Protein AF-A0A2J7R641-F1 (afdb_monomer_lite)

Foldseek 3Di:
DVVVVVLVVCCVPPVPVSVVPDPPPPPDPPPPDDCCDPVVVPDDDDPPDDDDDDDDDDDDD

Secondary structure (DSSP, 8-state):
-HHHHHHHHHHHHSHHHHHHH----------------TTTT-----TTSPPP-PPPPPPP-

Organism: NCBI:txid105785

Sequence (61 aa):
MDVARELSQLCQDEKVEFFDRLSMVDECWVYHYDPETKEMSKKWKHADSLPPKKAKSQPSS

Radius of gyration: 25.52 Å; chains: 1; bounding box: 46×23×61 Å

InterPro domains:
  IPR036397 Ribonuclease H superfamily [G3DSA:3.30.420.10] (1-61)

pLDDT: mean 75.25, std 7.7, range [59.44, 88.31]

Structure (mmCIF, N/CA/C/O backbone):
data_AF-A0A2J7R641-F1
#
_entry.id   AF-A0A2J7R641-F1
#
loop_
_atom_site.group_PDB
_atom_site.id
_atom_site.type_symbol
_atom_site.label_atom_id
_atom_site.label_alt_id
_atom_site.label_comp_id
_atom_site.label_asym_id
_atom_site.label_entity_id
_atom_site.label_seq_id
_atom_site.pdbx_PDB_ins_code
_atom_site.Cartn_x
_atom_site.Cartn_y
_atom_site.Cartn_z
_atom_site.occupancy
_atom_site.B_iso_or_equiv
_atom_site.auth_seq_id
_atom_site.auth_comp_id
_atom_site.auth_asym_id
_atom_site.auth_atom_id
_atom_site.pdbx_PDB_model_num
ATOM 1 N N . MET A 1 1 ? -20.094 14.010 6.021 1.00 64.94 1 MET A N 1
ATOM 2 C CA . MET A 1 1 ? -19.135 13.837 7.143 1.00 64.94 1 MET A CA 1
ATOM 3 C C . MET A 1 1 ? -19.667 12.836 8.176 1.00 64.94 1 MET A C 1
ATOM 5 O O . MET A 1 1 ? -19.194 12.788 9.306 1.00 64.94 1 MET A O 1
ATOM 9 N N . ASP A 1 2 ? -20.626 12.006 7.776 1.00 80.75 2 ASP A N 1
ATOM 10 C CA . ASP A 1 2 ? -21.555 11.361 8.703 1.00 80.75 2 ASP A CA 1
ATOM 11 C C . ASP A 1 2 ? -21.118 9.928 9.012 1.00 80.75 2 ASP A C 1
ATOM 13 O O . ASP A 1 2 ? -21.074 9.543 10.174 1.00 80.75 2 ASP A O 1
ATOM 17 N N . VAL A 1 3 ? -20.573 9.232 8.011 1.00 84.88 3 VAL A N 1
ATOM 18 C CA . VAL A 1 3 ? -19.997 7.883 8.151 1.00 84.88 3 VAL A CA 1
ATOM 19 C C . VAL A 1 3 ? -18.875 7.839 9.194 1.00 84.88 3 VAL A C 1
ATOM 21 O O . VAL A 1 3 ? -18.815 6.940 10.023 1.00 84.88 3 VAL A O 1
ATOM 24 N N . ALA A 1 4 ? -17.996 8.846 9.207 1.00 83.56 4 ALA A N 1
ATOM 25 C CA . ALA A 1 4 ? -16.912 8.917 10.189 1.00 83.56 4 ALA A CA 1
ATOM 26 C C . ALA A 1 4 ? -17.434 9.108 11.625 1.00 83.56 4 ALA A C 1
ATOM 28 O O . ALA A 1 4 ? -16.816 8.637 12.579 1.00 83.56 4 ALA A O 1
ATOM 29 N N . ARG A 1 5 ? -18.575 9.793 11.788 1.00 88.31 5 ARG A N 1
ATOM 30 C CA . ARG A 1 5 ? -19.211 10.004 13.092 1.00 88.31 5 ARG A CA 1
ATOM 31 C C . ARG A 1 5 ? -19.901 8.731 13.577 1.00 88.31 5 ARG A C 1
ATOM 33 O O . ARG A 1 5 ? -19.734 8.380 14.739 1.00 88.31 5 ARG A O 1
ATOM 40 N N . GLU A 1 6 ? -20.602 8.036 12.689 1.00 87.75 6 GLU A N 1
ATOM 41 C CA . GLU A 1 6 ? -21.287 6.770 12.983 1.00 87.75 6 GLU A CA 1
ATOM 42 C C . GLU A 1 6 ? -20.295 5.659 13.351 1.00 87.75 6 GLU A C 1
ATOM 44 O O . GLU A 1 6 ? -20.468 4.987 14.364 1.00 87.75 6 GLU A O 1
ATOM 49 N N . LEU A 1 7 ? -19.195 5.526 12.601 1.00 83.44 7 LEU A N 1
ATOM 50 C CA . LEU A 1 7 ? -18.132 4.563 12.913 1.00 83.44 7 LEU A CA 1
ATOM 51 C C . LEU A 1 7 ? -17.462 4.852 14.262 1.00 83.44 7 LEU A C 1
ATOM 53 O O . LEU A 1 7 ? -17.115 3.929 14.996 1.00 83.44 7 LEU A O 1
ATOM 57 N N . SER A 1 8 ? -17.295 6.132 14.604 1.00 85.00 8 SER A N 1
ATOM 58 C CA . SER A 1 8 ? -16.736 6.540 15.896 1.00 85.00 8 SER A CA 1
ATOM 59 C C . SER A 1 8 ? -17.663 6.176 17.059 1.00 85.00 8 SER A C 1
ATOM 61 O O . SER A 1 8 ? -17.195 5.660 18.071 1.00 85.00 8 SER A O 1
ATOM 63 N N . GLN A 1 9 ? -18.975 6.384 16.903 1.00 88.31 9 GLN A N 1
ATOM 64 C CA . GLN A 1 9 ? -19.978 6.004 17.905 1.00 88.31 9 GLN A CA 1
ATOM 65 C C . GLN A 1 9 ? -20.024 4.486 18.102 1.00 88.31 9 GLN A C 1
ATOM 67 O O . GLN A 1 9 ? -19.907 4.012 19.227 1.00 88.31 9 GLN A O 1
ATOM 72 N N . LEU A 1 10 ? -20.058 3.716 17.012 1.00 85.56 10 LEU A N 1
ATOM 73 C CA . LEU A 1 10 ? -20.056 2.253 17.066 1.00 85.56 10 LEU A CA 1
ATOM 74 C C . LEU A 1 10 ? -18.791 1.692 17.739 1.00 85.56 10 LEU A C 1
ATOM 76 O O . LEU A 1 10 ? -18.852 0.738 18.509 1.00 85.56 10 L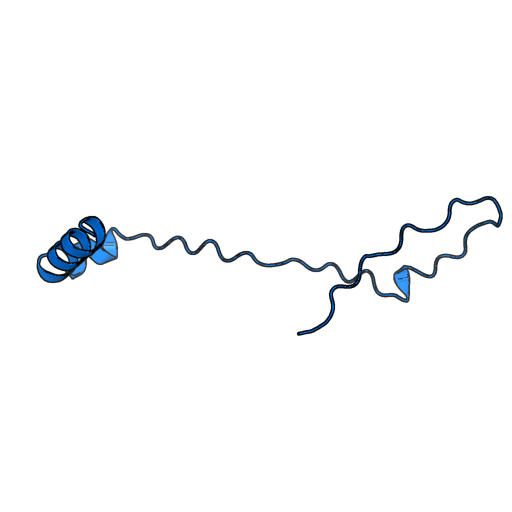EU A O 1
ATOM 80 N N . CYS A 1 11 ? -17.641 2.323 17.495 1.00 84.19 11 CYS A N 1
ATOM 81 C CA . CYS A 1 11 ? -16.379 1.984 18.148 1.00 84.19 11 CYS A CA 1
ATOM 82 C C . CYS A 1 11 ? -16.378 2.324 19.650 1.00 84.19 11 CYS A C 1
ATOM 84 O O . CYS A 1 11 ? -15.716 1.642 20.430 1.00 84.19 11 CYS A O 1
ATOM 86 N N . GLN A 1 12 ? -17.099 3.365 20.077 1.00 85.19 12 GLN A N 1
ATOM 87 C CA . GLN A 1 12 ? -17.236 3.722 21.492 1.00 85.19 12 GLN A CA 1
ATOM 88 C C . GLN A 1 12 ? -18.188 2.779 22.240 1.00 85.19 12 GLN A C 1
ATOM 90 O O . GLN A 1 12 ? -17.863 2.386 23.361 1.00 85.19 12 GLN A O 1
ATOM 95 N N . ASP A 1 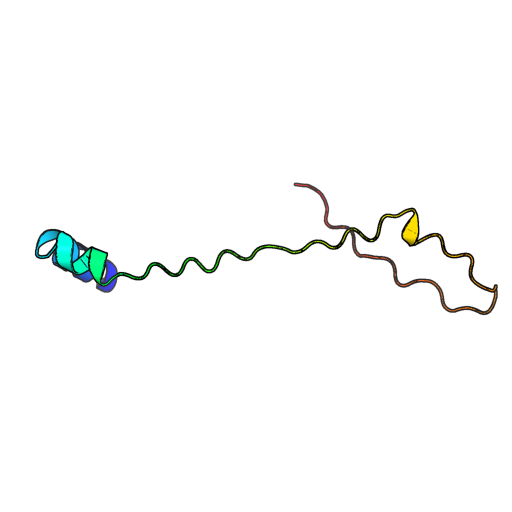13 ? -19.299 2.391 21.614 1.00 86.69 13 ASP A N 1
ATOM 96 C CA . ASP A 1 13 ? -20.348 1.571 22.231 1.00 86.69 13 ASP A CA 1
ATOM 97 C C . ASP A 1 13 ? -20.015 0.066 22.224 1.00 86.69 13 ASP A C 1
ATOM 99 O O . ASP A 1 13 ? -20.270 -0.632 23.205 1.00 86.69 13 ASP A O 1
ATOM 103 N N . GLU A 1 14 ? -19.382 -0.442 21.161 1.00 82.00 14 GLU A N 1
ATOM 104 C CA . GLU A 1 14 ? -19.100 -1.872 20.964 1.00 82.00 14 GLU A CA 1
ATOM 105 C C . GLU A 1 14 ? -17.619 -2.133 20.639 1.00 82.00 14 GLU A C 1
ATOM 107 O O . GLU A 1 14 ? -17.293 -2.810 19.665 1.00 82.00 14 GLU A O 1
ATOM 112 N N . LYS A 1 15 ? -16.695 -1.612 21.464 1.00 73.25 15 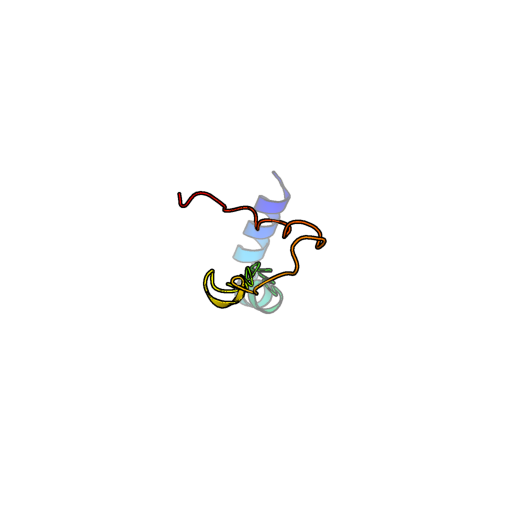LYS A N 1
ATOM 113 C CA . LYS A 1 15 ? -15.238 -1.695 21.221 1.00 73.25 15 LYS A CA 1
ATOM 114 C C . LYS A 1 15 ? -14.757 -3.060 20.720 1.00 73.25 15 LYS A C 1
ATOM 116 O O . LYS A 1 15 ? -14.109 -3.121 19.687 1.00 73.25 15 LYS A O 1
ATOM 121 N N . VAL A 1 16 ? -15.024 -4.138 21.455 1.00 76.25 16 VAL A N 1
ATOM 122 C CA . VAL A 1 16 ? -14.435 -5.461 21.166 1.00 76.25 16 VAL A CA 1
ATOM 123 C C . VAL A 1 16 ? -15.05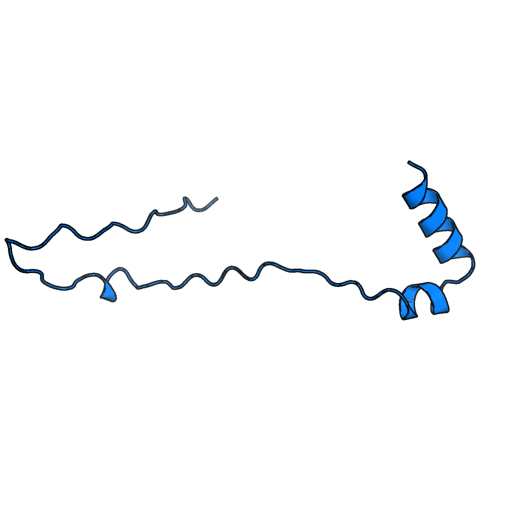3 -6.077 19.910 1.00 76.25 16 VAL A C 1
ATOM 125 O O . VAL A 1 16 ? -14.349 -6.395 18.957 1.00 76.25 16 VAL A O 1
ATOM 128 N N . GLU A 1 17 ? -16.381 -6.139 19.871 1.00 82.19 17 GLU A N 1
ATOM 129 C CA . GLU A 1 17 ? -17.142 -6.739 18.772 1.00 82.19 17 GLU A CA 1
ATOM 130 C C . GLU A 1 17 ? -16.966 -5.986 17.445 1.00 82.19 17 GLU A C 1
ATOM 132 O O . GLU A 1 17 ? -17.001 -6.579 16.367 1.00 82.19 17 GLU A O 1
ATOM 137 N N . PHE A 1 18 ? -16.770 -4.665 17.493 1.00 80.62 18 PHE A N 1
ATOM 138 C CA . PHE A 1 18 ? -16.514 -3.860 16.304 1.00 80.62 18 PHE A CA 1
ATOM 139 C C . PHE A 1 18 ? -15.181 -4.225 15.641 1.00 80.62 18 PHE A C 1
ATOM 141 O O . PHE A 1 18 ? -15.151 -4.436 14.428 1.00 80.62 18 PHE A O 1
ATOM 148 N N . PHE A 1 19 ? -14.095 -4.332 16.417 1.00 81.06 19 PHE A N 1
ATOM 149 C CA . PHE A 1 19 ? -12.776 -4.664 15.871 1.00 81.06 19 PHE A CA 1
ATOM 150 C C . PHE A 1 19 ? -12.671 -6.127 15.423 1.00 81.06 19 PHE A C 1
ATOM 152 O O . PHE A 1 19 ? -12.027 -6.381 14.410 1.00 81.06 19 PHE A O 1
ATOM 159 N N . ASP A 1 20 ? -13.357 -7.061 16.087 1.00 82.38 20 ASP A N 1
ATOM 160 C CA . ASP A 1 20 ? -13.374 -8.476 15.679 1.00 82.38 20 ASP A CA 1
ATOM 161 C C . ASP A 1 20 ? -14.079 -8.698 14.329 1.00 82.38 20 ASP A C 1
ATOM 163 O O . ASP A 1 20 ? -13.719 -9.592 13.562 1.00 82.38 20 ASP A O 1
ATOM 167 N N . ARG A 1 21 ? -15.065 -7.853 14.000 1.00 80.62 21 ARG A N 1
ATOM 168 C CA . ARG A 1 21 ? -15.750 -7.853 12.695 1.00 80.62 21 ARG A CA 1
ATOM 169 C C . ARG A 1 21 ? -14.979 -7.090 11.617 1.00 80.62 21 ARG A C 1
ATOM 171 O O . ARG A 1 21 ? -15.233 -7.277 10.425 1.00 80.62 21 ARG A O 1
ATOM 178 N N . LEU A 1 22 ? -14.061 -6.212 12.014 1.00 78.44 22 LEU A N 1
ATOM 179 C CA . LEU A 1 22 ? -13.318 -5.358 11.101 1.00 78.44 22 LEU A CA 1
ATOM 180 C C . LEU A 1 22 ? -12.136 -6.125 10.497 1.00 78.44 22 LEU A C 1
ATOM 182 O O . LEU A 1 22 ? -11.016 -6.097 11.002 1.00 78.44 22 LEU A O 1
ATOM 186 N N . SER A 1 23 ? -12.360 -6.763 9.350 1.00 69.44 23 SER A N 1
ATOM 187 C CA . SER A 1 23 ? -11.255 -7.218 8.508 1.00 69.44 23 SER A CA 1
ATOM 188 C C . SER A 1 23 ? -10.664 -6.008 7.781 1.00 69.44 23 SER A C 1
ATOM 190 O O . SER A 1 23 ? -11.164 -5.586 6.738 1.00 69.44 23 SER A O 1
ATOM 192 N N . MET A 1 24 ? -9.631 -5.392 8.364 1.00 73.06 24 MET A N 1
ATOM 193 C CA . MET A 1 24 ? -8.841 -4.372 7.672 1.00 73.06 24 MET A CA 1
ATOM 194 C C . MET A 1 24 ? -8.030 -5.053 6.567 1.00 73.06 24 MET A C 1
ATOM 196 O O . MET A 1 24 ? -6.900 -5.481 6.786 1.00 73.06 24 MET A O 1
ATOM 200 N N . VAL A 1 25 ? -8.625 -5.191 5.384 1.00 75.56 25 VAL A N 1
ATOM 201 C CA . VAL A 1 25 ? -7.886 -5.579 4.182 1.00 75.56 25 VAL A CA 1
ATOM 202 C C . VAL A 1 25 ? -7.146 -4.340 3.688 1.00 75.56 25 VAL A C 1
ATOM 204 O O . VAL A 1 25 ? -7.674 -3.520 2.942 1.00 75.56 25 VAL A O 1
ATOM 207 N N . ASP A 1 26 ? -5.924 -4.181 4.180 1.00 76.19 26 ASP A N 1
ATOM 208 C CA . ASP A 1 26 ? -4.918 -3.312 3.583 1.00 76.19 26 ASP A CA 1
ATOM 209 C C . ASP A 1 26 ? -4.431 -3.988 2.293 1.00 76.19 26 ASP A C 1
ATOM 211 O O . ASP A 1 26 ? -3.654 -4.942 2.313 1.00 76.19 26 ASP A O 1
ATOM 215 N N . GLU A 1 27 ? -4.940 -3.540 1.145 1.00 78.38 27 GLU A N 1
ATOM 216 C CA . GLU A 1 27 ? -4.335 -3.885 -0.141 1.00 78.38 27 GLU A CA 1
ATOM 217 C C . GLU A 1 27 ? -3.050 -3.066 -0.310 1.00 78.38 27 GLU A C 1
ATOM 219 O O . GLU A 1 27 ? -3.014 -2.030 -0.980 1.00 78.38 27 GLU A O 1
ATOM 224 N N . CYS A 1 28 ? -1.971 -3.524 0.324 1.00 78.06 28 CYS A N 1
ATOM 225 C CA . CYS A 1 28 ? -0.650 -2.972 0.079 1.00 78.06 28 CYS A CA 1
ATOM 226 C C . CYS A 1 28 ? -0.152 -3.461 -1.288 1.00 78.06 28 CYS A C 1
ATOM 228 O O . CYS A 1 28 ? 0.140 -4.644 -1.489 1.00 78.06 28 CYS A O 1
ATOM 230 N N . TRP A 1 29 ? -0.054 -2.545 -2.254 1.00 82.50 29 TRP A N 1
ATOM 231 C CA . TRP A 1 29 ? 0.552 -2.832 -3.552 1.00 82.50 29 TRP A CA 1
ATOM 232 C C . TRP A 1 29 ? 2.041 -3.133 -3.373 1.00 82.50 29 TRP A C 1
ATOM 234 O O . TRP A 1 29 ? 2.875 -2.230 -3.293 1.00 82.50 29 TRP A O 1
ATOM 244 N N . VAL A 1 30 ? 2.397 -4.417 -3.357 1.00 78.38 30 VAL A N 1
ATOM 245 C CA . VAL A 1 30 ? 3.795 -4.842 -3.432 1.00 78.38 30 VAL A CA 1
ATOM 246 C C . VAL A 1 30 ? 4.255 -4.679 -4.876 1.00 78.38 30 VAL A C 1
ATOM 248 O O . VAL A 1 30 ? 3.950 -5.497 -5.745 1.00 78.38 30 VAL A O 1
ATOM 251 N N . TYR A 1 31 ? 4.984 -3.597 -5.149 1.00 78.56 31 TYR A N 1
ATOM 252 C CA . TYR A 1 31 ? 5.613 -3.397 -6.449 1.00 78.56 31 TYR A CA 1
ATOM 253 C C . TYR A 1 31 ? 6.684 -4.474 -6.668 1.00 78.56 31 TYR A C 1
ATOM 255 O O . TYR A 1 31 ? 7.789 -4.397 -6.129 1.00 78.56 31 TYR A O 1
ATOM 263 N N . HIS A 1 32 ? 6.358 -5.490 -7.466 1.00 76.25 32 HIS A N 1
ATOM 264 C CA . HIS A 1 32 ? 7.344 -6.442 -7.956 1.00 76.25 32 HIS A CA 1
ATOM 265 C C . HIS A 1 32 ? 8.142 -5.783 -9.086 1.00 76.25 32 HIS A C 1
ATOM 267 O O . HIS A 1 32 ? 7.741 -5.787 -10.250 1.00 76.25 32 HIS A O 1
ATOM 273 N N . TYR A 1 33 ? 9.262 -5.162 -8.721 1.00 71.88 33 TYR A N 1
ATOM 274 C CA . TYR A 1 33 ? 10.274 -4.761 -9.685 1.00 71.88 33 TYR A CA 1
ATOM 275 C C . TYR A 1 33 ? 11.053 -6.007 -10.098 1.00 71.88 33 TYR A C 1
ATOM 277 O O . TYR A 1 33 ? 11.714 -6.603 -9.251 1.00 71.88 33 TYR A O 1
ATOM 285 N N . ASP A 1 34 ? 10.996 -6.383 -11.374 1.00 69.62 34 ASP A N 1
ATOM 286 C CA . ASP A 1 34 ? 11.961 -7.315 -11.956 1.00 69.62 34 ASP A CA 1
ATOM 287 C C . ASP A 1 34 ? 13.137 -6.481 -12.489 1.00 69.62 34 ASP A C 1
ATOM 289 O O . ASP A 1 34 ? 13.025 -5.856 -13.553 1.00 69.62 34 ASP A O 1
ATOM 293 N N . PRO A 1 35 ? 14.248 -6.358 -11.737 1.00 65.31 35 PRO A N 1
ATOM 294 C CA . PRO A 1 35 ? 15.455 -5.764 -12.262 1.00 65.31 35 PRO A CA 1
ATOM 295 C C . PRO A 1 35 ? 16.065 -6.769 -13.235 1.00 65.31 35 PRO A C 1
AT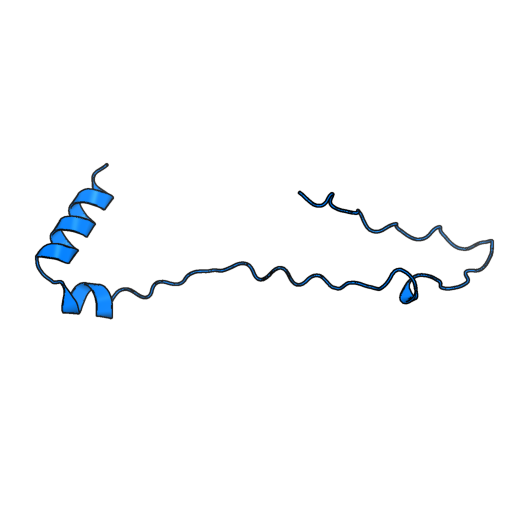OM 297 O O . PRO A 1 35 ? 17.039 -7.441 -12.889 1.00 65.31 35 PRO A O 1
ATOM 300 N N . GLU A 1 36 ? 15.557 -6.861 -14.467 1.00 64.94 36 GLU A N 1
ATOM 301 C CA . GLU A 1 36 ? 16.398 -7.383 -15.537 1.00 64.94 36 GLU A CA 1
ATOM 302 C C . GLU A 1 36 ? 17.653 -6.501 -15.531 1.00 64.94 36 GLU A C 1
ATOM 304 O O . GLU A 1 36 ? 17.629 -5.313 -15.875 1.00 64.94 36 GLU A O 1
ATOM 309 N N . THR A 1 37 ? 18.746 -7.049 -15.000 1.00 66.38 37 THR A N 1
ATOM 310 C CA . THR A 1 37 ? 19.945 -6.270 -14.734 1.00 66.38 37 THR A CA 1
ATOM 311 C C . THR A 1 37 ? 20.456 -5.741 -16.064 1.00 66.38 37 THR A C 1
ATOM 313 O O . THR A 1 37 ? 20.402 -6.407 -17.101 1.00 66.38 37 THR A O 1
ATOM 316 N N . LYS A 1 38 ? 21.002 -4.522 -16.055 1.00 63.88 38 LYS A N 1
ATOM 317 C CA . LYS A 1 38 ? 21.591 -3.900 -17.252 1.00 63.88 38 LYS A CA 1
ATOM 318 C C . LYS A 1 38 ? 22.645 -4.795 -17.922 1.00 63.88 38 LYS A C 1
ATOM 320 O O . LYS A 1 38 ? 22.969 -4.596 -19.084 1.00 63.88 38 LYS A O 1
ATOM 325 N N . GLU A 1 39 ? 23.189 -5.764 -17.193 1.00 62.06 39 GLU A N 1
ATOM 326 C CA . GLU A 1 39 ? 24.088 -6.796 -17.703 1.00 62.06 39 GLU A CA 1
ATOM 327 C C . GLU A 1 39 ? 23.358 -7.920 -18.453 1.00 62.06 39 GLU A C 1
ATOM 329 O O . GLU A 1 39 ? 23.803 -8.295 -19.532 1.00 62.06 39 GLU A O 1
ATOM 334 N N . MET A 1 40 ? 22.198 -8.374 -17.971 1.00 62.88 40 MET A N 1
ATOM 335 C CA . MET A 1 40 ? 21.360 -9.394 -18.623 1.00 62.88 40 MET A CA 1
ATOM 336 C C . MET A 1 40 ? 20.719 -8.898 -19.930 1.00 62.88 40 MET A C 1
ATOM 338 O O . MET A 1 40 ? 20.472 -9.684 -20.849 1.00 62.88 40 MET A O 1
ATOM 342 N N . SER A 1 41 ? 20.520 -7.582 -20.058 1.00 63.00 41 SER A N 1
ATOM 343 C CA . SER A 1 41 ? 20.056 -6.946 -21.302 1.00 63.00 41 SER A CA 1
ATOM 344 C C . SER A 1 41 ? 21.157 -6.751 -22.359 1.00 63.00 41 SER A C 1
ATOM 346 O O . SER A 1 41 ? 20.849 -6.405 -23.505 1.00 63.00 41 SER A O 1
ATOM 348 N N . LYS A 1 42 ? 22.436 -7.030 -22.048 1.00 70.50 42 LYS A N 1
ATOM 349 C CA . LYS A 1 42 ? 23.545 -7.023 -23.026 1.00 70.50 42 LYS A CA 1
ATOM 350 C C . LYS A 1 42 ? 23.556 -8.318 -23.840 1.00 70.50 42 LYS A C 1
ATOM 352 O O . LYS A 1 42 ? 24.494 -9.108 -23.790 1.00 70.50 42 LYS A O 1
ATOM 357 N N . LYS A 1 43 ? 22.503 -8.545 -24.618 1.00 71.19 43 LYS A N 1
ATOM 358 C CA . LYS A 1 43 ? 22.503 -9.589 -25.647 1.00 71.19 43 LYS A CA 1
ATOM 359 C C . LYS A 1 43 ? 23.064 -8.988 -26.932 1.00 71.19 43 LYS A C 1
ATOM 361 O O . LYS A 1 43 ? 22.539 -7.989 -27.423 1.00 71.19 43 LYS A O 1
ATOM 366 N N . TRP A 1 44 ? 24.124 -9.586 -27.471 1.00 67.94 44 TRP A N 1
ATOM 367 C CA . TRP A 1 44 ? 24.595 -9.274 -28.819 1.00 67.94 44 TRP A CA 1
ATOM 368 C C . TRP A 1 44 ? 23.462 -9.578 -29.796 1.00 67.94 44 TRP A C 1
ATOM 370 O O . TRP A 1 44 ? 22.933 -10.690 -29.801 1.00 67.94 44 TRP A O 1
ATOM 380 N N . LYS A 1 45 ? 23.053 -8.588 -30.588 1.00 72.88 45 LYS A N 1
ATOM 381 C CA . LYS A 1 45 ? 22.060 -8.792 -31.640 1.00 72.88 45 LYS A CA 1
ATOM 382 C C . LYS A 1 45 ? 22.700 -8.634 -33.014 1.00 72.88 45 LYS A C 1
ATOM 384 O O . LYS A 1 45 ? 23.679 -7.908 -33.163 1.00 72.88 45 LYS A O 1
ATOM 389 N N . HIS A 1 46 ? 22.129 -9.311 -34.008 1.00 78.56 46 HIS A N 1
ATOM 390 C CA . HIS A 1 46 ? 22.512 -9.141 -35.408 1.00 78.56 46 HIS A CA 1
ATOM 391 C C . HIS A 1 46 ? 22.272 -7.692 -35.865 1.00 78.56 46 HIS A C 1
ATOM 393 O O . HIS A 1 46 ? 21.345 -7.044 -35.369 1.00 78.56 46 HIS A O 1
ATOM 399 N N . ALA A 1 47 ? 23.068 -7.197 -36.816 1.00 77.06 47 ALA A N 1
ATOM 400 C CA . ALA A 1 47 ? 22.952 -5.828 -37.332 1.00 77.06 47 ALA A CA 1
ATOM 401 C C . ALA A 1 47 ? 21.550 -5.525 -37.900 1.00 77.06 47 ALA A C 1
ATOM 403 O O . ALA A 1 47 ? 21.042 -4.424 -37.721 1.00 77.06 47 ALA A O 1
ATOM 404 N N . ASP A 1 48 ? 20.894 -6.536 -38.476 1.00 84.12 48 ASP A N 1
ATOM 405 C CA . ASP A 1 48 ? 19.537 -6.430 -39.040 1.00 84.12 48 ASP A CA 1
ATOM 406 C C . ASP A 1 48 ? 18.410 -6.565 -38.001 1.00 84.12 48 ASP A C 1
ATOM 408 O O . ASP A 1 48 ? 17.228 -6.612 -38.343 1.00 84.12 48 ASP A O 1
ATOM 412 N N . SER A 1 49 ? 18.743 -6.695 -36.716 1.00 78.81 49 SER A N 1
ATOM 413 C CA . SER A 1 49 ? 17.735 -6.874 -35.672 1.00 78.81 49 SER A CA 1
ATOM 414 C C . SER A 1 49 ? 17.095 -5.553 -35.244 1.00 78.81 49 SER A C 1
ATOM 416 O O . SER A 1 49 ? 17.725 -4.496 -35.220 1.00 78.81 49 SER A O 1
ATOM 418 N N . LEU A 1 50 ? 15.833 -5.628 -34.814 1.00 76.94 50 LEU A N 1
ATOM 419 C CA . LEU A 1 50 ? 15.141 -4.468 -34.264 1.00 76.94 50 LEU A CA 1
ATOM 420 C C . LEU A 1 50 ? 15.812 -3.980 -32.963 1.00 76.94 50 LEU A C 1
ATOM 422 O O . LEU A 1 50 ? 16.147 -4.797 -32.081 1.00 76.94 50 LEU A O 1
ATOM 426 N N . PRO A 1 51 ? 15.959 -2.650 -32.795 1.00 72.00 51 PRO A N 1
ATOM 427 C CA . PRO A 1 51 ? 16.577 -2.076 -31.611 1.00 72.00 51 PRO A CA 1
ATOM 428 C C . PRO A 1 51 ? 15.811 -2.493 -30.346 1.00 72.00 51 PRO A C 1
ATOM 430 O O . PRO A 1 51 ? 14.578 -2.559 -30.351 1.00 72.00 51 PRO A O 1
ATOM 433 N N . PRO A 1 52 ? 16.513 -2.817 -29.246 1.00 68.88 52 PRO A N 1
ATOM 434 C CA . PRO A 1 52 ? 15.863 -3.231 -28.010 1.00 68.88 52 PRO A CA 1
ATOM 435 C C . PRO A 1 52 ? 14.978 -2.109 -27.452 1.00 68.88 52 PRO A C 1
ATOM 437 O O . PRO A 1 52 ? 15.385 -0.947 -27.373 1.00 68.88 52 PRO A O 1
ATOM 440 N N . LYS A 1 53 ? 13.761 -2.475 -27.035 1.00 72.56 53 LYS A N 1
ATOM 441 C CA . LYS A 1 53 ? 12.839 -1.574 -26.340 1.00 72.56 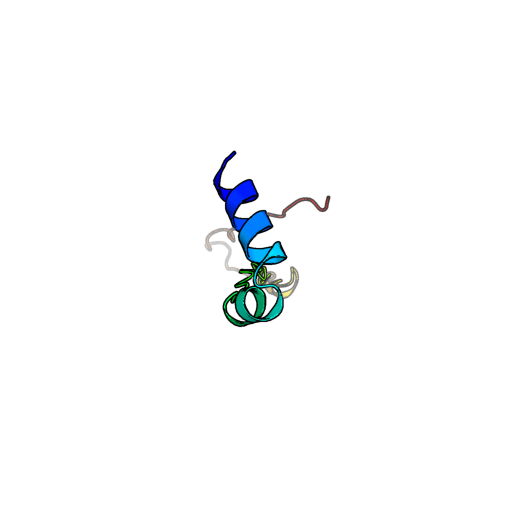53 LYS A CA 1
ATOM 442 C C . LYS A 1 53 ? 13.452 -1.225 -24.984 1.00 72.56 53 LYS A C 1
ATOM 444 O O . LYS A 1 53 ? 13.529 -2.074 -24.103 1.00 72.56 53 LYS A O 1
ATOM 449 N N . LYS A 1 54 ? 13.937 0.009 -24.841 1.00 69.38 54 LYS A N 1
ATOM 450 C CA . LYS A 1 54 ? 14.575 0.472 -23.602 1.00 69.38 54 LYS A CA 1
ATOM 451 C C . LYS A 1 54 ? 13.555 0.467 -22.461 1.00 69.38 54 LYS A C 1
ATOM 453 O O . LYS A 1 54 ? 12.448 0.986 -22.625 1.00 69.38 54 LYS A O 1
ATOM 458 N N . ALA A 1 55 ? 13.940 -0.088 -21.314 1.00 68.06 55 ALA A N 1
ATOM 459 C CA . ALA A 1 55 ? 13.181 0.062 -20.079 1.00 68.06 55 ALA A CA 1
ATOM 460 C C . ALA A 1 55 ? 13.101 1.551 -19.707 1.00 68.06 55 ALA A C 1
ATOM 462 O O . ALA A 1 55 ? 14.087 2.286 -19.811 1.00 68.06 55 ALA A O 1
ATOM 463 N N . LYS A 1 56 ? 11.913 2.013 -19.308 1.00 71.25 56 LYS A N 1
ATOM 464 C CA . LYS A 1 56 ? 11.723 3.380 -18.816 1.00 71.25 56 LYS A CA 1
ATOM 465 C C . LYS A 1 56 ? 12.292 3.445 -17.398 1.00 71.25 56 LYS A C 1
ATOM 467 O O . LYS A 1 56 ? 11.782 2.766 -16.516 1.00 71.25 56 LYS A O 1
ATOM 472 N N . SER A 1 57 ? 13.333 4.246 -17.182 1.00 69.69 57 SER A N 1
ATOM 473 C CA . SER A 1 57 ? 13.834 4.516 -15.830 1.00 69.69 57 SER A CA 1
ATOM 474 C C . SER A 1 57 ? 12.873 5.470 -15.124 1.00 69.69 57 SER A C 1
ATOM 476 O O . SER A 1 57 ? 12.498 6.491 -15.701 1.00 69.69 57 SER A O 1
ATOM 478 N N . GLN A 1 58 ? 12.472 5.153 -13.894 1.00 70.50 58 GLN A N 1
ATOM 479 C CA . GLN A 1 58 ? 11.860 6.133 -12.996 1.00 70.50 58 GLN A CA 1
ATOM 480 C C . GLN A 1 58 ? 12.989 6.875 -12.261 1.00 70.50 58 GLN A C 1
ATOM 482 O O . GLN A 1 58 ? 13.962 6.226 -11.868 1.00 70.50 58 GLN A O 1
ATOM 487 N N . PRO A 1 59 ? 12.932 8.209 -12.130 1.00 59.44 59 PRO A N 1
ATOM 488 C CA . PRO A 1 59 ? 13.885 8.941 -11.305 1.00 59.44 59 PRO A CA 1
ATOM 489 C C . PRO A 1 59 ? 13.695 8.555 -9.831 1.00 59.44 59 PRO A C 1
ATOM 491 O O . PRO A 1 59 ? 12.566 8.421 -9.365 1.00 59.44 59 PRO A O 1
ATOM 494 N N . SER A 1 60 ? 14.799 8.356 -9.110 1.00 67.50 60 SER A N 1
ATOM 495 C CA . SER A 1 60 ? 14.781 8.221 -7.651 1.00 67.50 60 SER A CA 1
ATOM 496 C C . SER A 1 60 ? 14.408 9.568 -7.032 1.00 67.50 60 SER A C 1
ATOM 498 O O . SER A 1 60 ? 15.023 10.576 -7.388 1.00 67.50 60 SER A O 1
ATOM 500 N N . SER A 1 61 ? 13.394 9.568 -6.161 1.00 61.19 61 SER A N 1
ATOM 501 C CA . SER A 1 61 ? 12.970 10.748 -5.397 1.00 61.19 61 SER A CA 1
ATOM 502 C C . SER A 1 61 ? 13.946 11.103 -4.283 1.00 61.19 61 SER A C 1
ATOM 504 O O . SER A 1 61 ? 14.665 10.196 -3.812 1.00 61.19 61 SER A O 1
#